Protein AF-A0A2W6CUS5-F1 (afdb_monomer_lite)

Secondary structure (DSSP, 8-state):
-TTPPP--------------PPPP-------EE-TTS-EE-PPPPTT--SSS---HHHHHHH-

pLDDT: mean 91.74, std 8.44, range [53.72, 98.12]

Radius of gyration: 26.23 Å; chains: 1; bounding box: 51×16×81 Å

Foldseek 3Di:
DVDDDDPDDDDDDDDDDDDDDDDDDQDDWDWDADPVGDIDTRDDPPPPDDNDDDDPVVVVVPD

Sequence (63 aa):
MAEAPEVGMERRQVFDLPPITVRVTEHQLIERRCTCGATTCGTAPDGVTAPVQYGPRITAIIL

Structure (mmCIF, N/CA/C/O backbone):
data_AF-A0A2W6CUS5-F1
#
_entry.id   AF-A0A2W6CUS5-F1
#
loop_
_atom_site.group_PDB
_atom_site.id
_atom_site.type_symbol
_atom_site.label_atom_id
_atom_site.label_alt_id
_atom_site.label_comp_id
_atom_site.label_asym_id
_atom_site.label_entity_id
_atom_site.label_seq_id
_atom_site.pdbx_PDB_ins_code
_atom_site.Cartn_x
_atom_site.Cartn_y
_atom_site.Cartn_z
_atom_site.occupancy
_atom_site.B_iso_or_equiv
_atom_site.auth_seq_id
_atom_site.auth_comp_id
_atom_site.auth_asym_id
_atom_site.auth_atom_id
_atom_site.pdbx_PDB_model_num
ATOM 1 N N . MET A 1 1 ? 28.816 -1.519 -49.236 1.00 53.72 1 MET A N 1
ATOM 2 C CA . MET A 1 1 ? 28.681 -1.486 -47.759 1.00 53.72 1 MET A CA 1
ATOM 3 C C . MET A 1 1 ? 28.091 -2.772 -47.171 1.00 53.72 1 MET A C 1
ATOM 5 O O . MET A 1 1 ? 28.045 -2.870 -45.958 1.00 53.72 1 MET A O 1
ATOM 9 N N . ALA A 1 2 ? 27.672 -3.760 -47.975 1.00 61.44 2 ALA A N 1
ATOM 10 C CA . ALA A 1 2 ? 27.047 -4.990 -47.472 1.00 61.44 2 ALA A CA 1
ATOM 11 C C . ALA A 1 2 ? 28.036 -6.063 -46.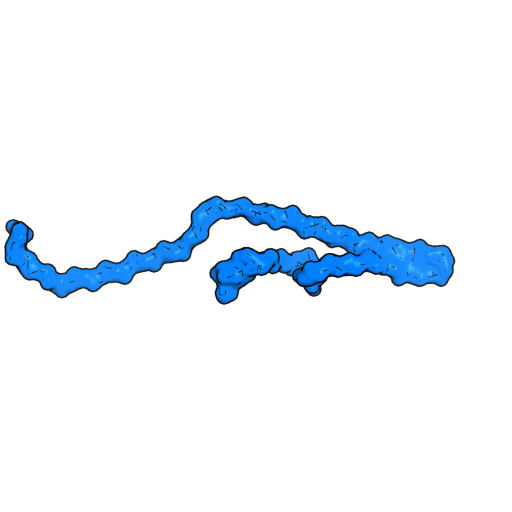950 1.00 61.44 2 ALA A C 1
ATOM 13 O O . ALA A 1 2 ? 27.592 -7.071 -46.421 1.00 61.44 2 ALA A O 1
ATOM 14 N N . GLU A 1 3 ? 29.353 -5.848 -47.075 1.00 74.94 3 GLU A N 1
ATOM 15 C CA . GLU A 1 3 ? 30.399 -6.845 -46.752 1.00 74.94 3 GLU A CA 1
ATOM 16 C C . GLU A 1 3 ? 31.487 -6.308 -45.797 1.00 74.94 3 GLU A C 1
ATOM 18 O O . GLU A 1 3 ? 32.567 -6.882 -45.684 1.00 74.94 3 GLU A O 1
ATOM 23 N N . ALA A 1 4 ? 31.247 -5.180 -45.119 1.00 82.25 4 ALA A N 1
ATOM 24 C CA . ALA A 1 4 ? 32.196 -4.677 -44.123 1.00 82.25 4 ALA A CA 1
ATOM 25 C C . ALA A 1 4 ? 32.115 -5.510 -42.824 1.00 82.25 4 ALA A C 1
ATOM 27 O O . ALA A 1 4 ? 31.006 -5.865 -42.418 1.00 82.25 4 ALA A O 1
ATOM 28 N N . PRO A 1 5 ? 33.247 -5.808 -42.154 1.00 83.69 5 PRO A N 1
ATOM 29 C CA . PRO A 1 5 ? 33.247 -6.604 -40.932 1.00 83.69 5 PRO A CA 1
ATOM 30 C C . PRO A 1 5 ? 32.584 -5.845 -39.778 1.00 83.69 5 PRO A C 1
ATOM 32 O O . PRO A 1 5 ? 32.844 -4.660 -39.566 1.00 83.69 5 PRO A O 1
ATOM 35 N N . GLU A 1 6 ? 31.743 -6.542 -39.016 1.00 85.50 6 GLU A N 1
ATOM 36 C CA . GLU A 1 6 ? 31.186 -6.017 -37.771 1.00 85.50 6 GLU A CA 1
ATOM 37 C C . GLU A 1 6 ? 32.308 -5.894 -36.728 1.00 85.50 6 GLU A C 1
ATOM 39 O O . GLU A 1 6 ? 33.029 -6.854 -36.460 1.00 85.50 6 GLU A O 1
ATOM 44 N N . VAL A 1 7 ? 32.481 -4.697 -36.162 1.00 90.19 7 VAL A N 1
ATOM 45 C CA . VAL A 1 7 ? 33.599 -4.373 -35.253 1.00 90.19 7 VAL A CA 1
ATOM 46 C C . VAL A 1 7 ? 33.190 -4.293 -33.778 1.00 90.19 7 VAL A C 1
ATOM 48 O O . VAL A 1 7 ? 34.043 -4.083 -32.919 1.00 90.19 7 VAL A O 1
ATOM 51 N N . GLY A 1 8 ? 31.903 -4.469 -33.463 1.00 90.69 8 GLY A N 1
ATOM 52 C CA . GLY A 1 8 ? 31.411 -4.502 -32.088 1.00 90.69 8 GLY A CA 1
ATOM 53 C C . GLY A 1 8 ? 29.905 -4.279 -31.963 1.00 90.69 8 GLY A C 1
ATOM 54 O O . GLY A 1 8 ? 29.275 -3.661 -32.818 1.00 90.69 8 GLY A O 1
ATOM 55 N N . MET A 1 9 ? 29.348 -4.754 -30.849 1.00 91.31 9 MET A N 1
ATOM 56 C CA . MET A 1 9 ? 27.950 -4.570 -30.467 1.00 91.31 9 MET A CA 1
ATOM 57 C C . MET A 1 9 ? 27.887 -4.127 -29.003 1.00 91.31 9 MET A C 1
ATOM 59 O O . MET A 1 9 ? 28.509 -4.744 -28.141 1.00 91.31 9 MET A O 1
ATOM 63 N N . GLU A 1 10 ? 27.083 -3.105 -28.710 1.00 92.62 10 GLU A N 1
ATOM 64 C CA . GLU A 1 10 ? 26.729 -2.723 -27.342 1.00 92.62 10 GLU A CA 1
ATOM 65 C C . GLU A 1 10 ? 25.228 -2.940 -27.105 1.00 92.62 10 GLU A C 1
ATOM 67 O O . GLU A 1 10 ? 24.404 -2.697 -27.989 1.00 92.62 10 GLU A O 1
ATOM 72 N N . ARG A 1 11 ? 24.860 -3.407 -25.906 1.00 94.88 11 ARG A N 1
ATOM 73 C CA . ARG A 1 11 ? 23.462 -3.569 -25.483 1.00 94.88 11 ARG A CA 1
ATOM 74 C C . ARG A 1 11 ? 23.177 -2.675 -24.285 1.00 94.88 11 ARG A C 1
ATOM 76 O O . ARG A 1 11 ? 23.921 -2.693 -23.311 1.00 94.88 11 ARG A O 1
ATOM 83 N N . ARG A 1 12 ? 22.056 -1.956 -24.336 1.00 96.00 12 ARG A N 1
ATOM 84 C CA . ARG A 1 12 ? 21.494 -1.203 -23.207 1.00 96.00 12 ARG A CA 1
ATOM 85 C C . ARG A 1 12 ? 20.029 -1.585 -23.050 1.00 96.00 12 ARG A C 1
ATOM 87 O O . ARG A 1 12 ? 19.314 -1.674 -24.045 1.00 96.00 12 ARG A O 1
ATOM 94 N N . GLN A 1 13 ? 19.601 -1.835 -21.818 1.00 96.19 13 GLN A N 1
ATOM 95 C CA . GLN A 1 13 ? 18.223 -2.200 -21.495 1.00 96.19 13 GLN A CA 1
ATOM 96 C C . GLN A 1 13 ? 17.705 -1.299 -20.382 1.00 96.19 13 GLN A C 1
ATOM 98 O O . GLN A 1 13 ? 18.442 -0.955 -19.460 1.00 96.19 13 GLN A O 1
ATOM 103 N N . VAL A 1 14 ? 16.431 -0.935 -20.488 1.00 95.62 14 VAL A N 1
ATOM 104 C CA . VAL A 1 14 ? 15.691 -0.210 -19.459 1.00 95.62 14 VAL A CA 1
ATOM 105 C C . VAL A 1 14 ? 14.495 -1.076 -19.101 1.00 95.62 14 VAL A C 1
ATOM 107 O O . VAL A 1 14 ? 13.716 -1.444 -19.979 1.00 95.62 14 VAL A O 1
ATOM 110 N N . PHE A 1 15 ? 14.381 -1.419 -17.823 1.00 91.12 15 PHE A N 1
ATOM 111 C CA . PHE A 1 15 ? 13.206 -2.077 -17.273 1.00 91.12 15 PHE A CA 1
ATOM 112 C C . PHE A 1 15 ? 12.413 -1.020 -16.530 1.00 91.12 15 PHE A C 1
ATOM 114 O O . PHE A 1 15 ? 12.917 -0.420 -15.585 1.00 91.12 15 PHE A O 1
ATOM 121 N N . ASP A 1 16 ? 11.199 -0.783 -17.001 1.00 92.19 16 ASP A N 1
ATOM 122 C CA . ASP A 1 16 ? 10.293 0.195 -16.424 1.00 92.19 16 ASP A CA 1
ATOM 123 C C . ASP A 1 16 ? 8.937 -0.455 -16.173 1.00 92.19 16 ASP A C 1
ATOM 125 O O . ASP A 1 16 ? 8.614 -1.510 -16.736 1.00 92.19 16 ASP A O 1
ATOM 129 N N . LEU A 1 17 ? 8.146 0.167 -15.307 1.00 88.75 17 LEU A N 1
ATOM 130 C CA . LEU A 1 17 ? 6.780 -0.263 -15.076 1.00 88.75 17 LEU A CA 1
ATOM 131 C C . LEU A 1 17 ? 5.863 0.441 -16.075 1.00 88.75 17 LEU A C 1
ATOM 133 O O . LEU A 1 17 ? 5.944 1.659 -16.223 1.00 88.75 17 LEU A O 1
ATOM 137 N N . PRO A 1 18 ? 4.933 -0.280 -16.728 1.00 90.50 18 PRO A N 1
ATOM 138 C CA . PRO A 1 18 ? 3.894 0.401 -17.481 1.00 90.50 18 PRO A CA 1
ATOM 139 C C . PRO A 1 18 ? 3.103 1.317 -16.535 1.00 90.50 18 PRO A C 1
ATOM 141 O O . PRO A 1 18 ? 3.116 1.110 -15.318 1.00 90.50 18 PRO A O 1
ATOM 144 N N . PRO A 1 19 ? 2.356 2.298 -17.061 1.00 91.75 19 PRO A N 1
ATOM 145 C CA . PRO A 1 19 ? 1.459 3.095 -16.240 1.00 91.75 19 PRO A CA 1
ATOM 146 C C . PRO A 1 19 ? 0.538 2.192 -15.406 1.00 91.75 19 PRO A C 1
ATOM 148 O O . PRO A 1 19 ? -0.276 1.443 -15.947 1.00 91.75 19 PRO A O 1
ATOM 151 N N . ILE A 1 20 ? 0.679 2.257 -14.083 1.00 88.75 20 ILE A N 1
ATOM 152 C CA . ILE A 1 20 ? -0.125 1.494 -13.128 1.00 88.75 20 ILE A CA 1
ATOM 153 C C . ILE A 1 20 ? -0.875 2.440 -12.197 1.00 88.75 20 ILE A C 1
ATOM 155 O O . ILE A 1 20 ? -0.356 3.464 -11.758 1.00 88.75 20 ILE A O 1
ATOM 159 N N . THR A 1 21 ? -2.109 2.076 -11.859 1.00 92.81 21 THR A N 1
ATOM 160 C CA . THR A 1 21 ? -2.900 2.787 -10.852 1.00 92.81 21 THR A CA 1
ATOM 161 C C . THR A 1 21 ? -2.821 2.044 -9.527 1.00 92.81 21 THR A C 1
ATOM 163 O O . THR A 1 21 ? -3.201 0.875 -9.432 1.00 92.81 21 THR A O 1
ATOM 166 N N . VAL A 1 22 ? -2.363 2.730 -8.482 1.00 92.69 22 VAL A N 1
ATOM 167 C CA . VAL A 1 22 ? -2.352 2.177 -7.126 1.00 92.69 22 VAL A CA 1
ATOM 168 C C . VAL A 1 22 ? -3.762 2.242 -6.548 1.00 92.69 22 VAL A C 1
ATOM 170 O O . VAL A 1 22 ? -4.374 3.307 -6.482 1.00 92.69 22 VAL A O 1
ATOM 173 N N . ARG A 1 23 ? -4.279 1.098 -6.095 1.00 94.25 23 ARG A N 1
ATOM 174 C CA . ARG A 1 23 ? -5.479 1.063 -5.256 1.00 94.25 23 ARG A CA 1
ATOM 175 C C . ARG A 1 23 ? -5.069 1.285 -3.808 1.00 94.25 23 ARG A C 1
ATOM 177 O O . ARG A 1 23 ? -4.280 0.508 -3.276 1.00 94.25 23 ARG A O 1
ATOM 184 N N . VAL A 1 24 ? -5.652 2.298 -3.180 1.00 95.69 24 VAL A N 1
ATOM 185 C CA . VAL A 1 24 ? -5.473 2.573 -1.753 1.00 95.69 24 VAL A CA 1
ATOM 186 C C . VAL A 1 24 ? -6.687 2.054 -0.992 1.00 95.69 24 VAL A C 1
ATOM 188 O O . VAL A 1 24 ? -7.828 2.315 -1.376 1.00 95.69 24 VAL A O 1
ATOM 191 N N . THR A 1 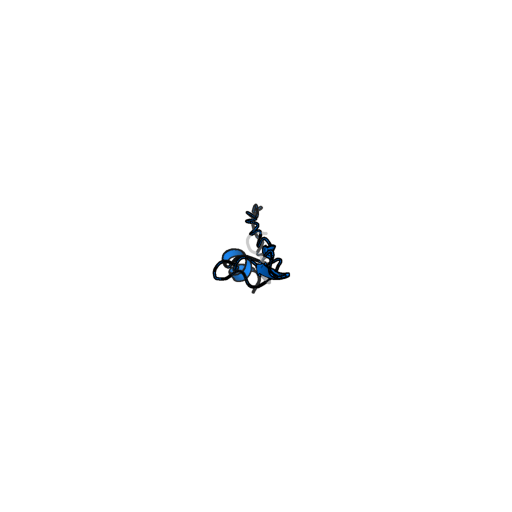25 ? -6.433 1.309 0.081 1.00 95.44 25 THR A N 1
ATOM 192 C CA . THR A 1 25 ? -7.448 0.915 1.060 1.00 95.44 25 THR A CA 1
ATOM 193 C C . THR A 1 25 ? -7.046 1.502 2.401 1.00 95.44 25 THR A C 1
ATOM 195 O O . THR A 1 25 ? -6.041 1.098 2.982 1.00 95.44 25 THR A O 1
ATOM 198 N N . GLU A 1 26 ? -7.817 2.480 2.865 1.00 96.94 26 GLU A N 1
ATOM 199 C CA . GLU A 1 26 ? -7.635 3.086 4.178 1.00 96.94 26 GLU A CA 1
ATOM 200 C C . GLU A 1 26 ? -8.338 2.239 5.243 1.00 96.94 26 GLU A C 1
ATOM 202 O O . GLU A 1 26 ? -9.497 1.855 5.079 1.00 96.94 26 GLU A O 1
ATOM 207 N N . HIS A 1 27 ? -7.639 1.973 6.346 1.00 96.44 27 HIS A N 1
ATOM 208 C CA . HIS A 1 27 ? -8.206 1.316 7.517 1.00 96.44 27 HIS A CA 1
ATOM 209 C C . HIS A 1 27 ? -8.294 2.327 8.656 1.00 96.44 27 HIS A C 1
ATOM 211 O O . HIS A 1 27 ? -7.274 2.792 9.160 1.00 96.44 27 HIS A O 1
ATOM 217 N N . GLN A 1 28 ? -9.516 2.665 9.066 1.00 97.06 28 GLN A N 1
ATOM 218 C CA . GLN A 1 28 ? -9.750 3.592 10.169 1.00 97.06 28 GLN A CA 1
ATOM 219 C C . GLN A 1 28 ? -9.881 2.827 11.482 1.00 97.06 28 GLN A C 1
ATOM 221 O O . GLN A 1 28 ? -10.847 2.096 11.706 1.00 97.06 28 GLN A O 1
ATOM 226 N N . LEU A 1 29 ? -8.908 3.021 12.365 1.00 97.38 29 LEU A N 1
ATOM 227 C CA . LEU A 1 29 ? -8.934 2.485 13.719 1.00 97.38 29 LEU A CA 1
ATOM 228 C C . LEU A 1 29 ? -9.496 3.571 14.636 1.00 97.38 29 LEU A C 1
ATOM 230 O O . LEU A 1 29 ? -8.819 4.539 14.967 1.00 97.38 29 LEU A O 1
ATOM 234 N N . ILE A 1 30 ? -10.773 3.435 14.994 1.00 97.50 30 ILE A N 1
ATOM 235 C CA . ILE A 1 30 ? -11.483 4.448 15.779 1.00 97.50 30 ILE A CA 1
ATOM 236 C C . ILE A 1 30 ? -11.233 4.216 17.267 1.00 97.50 30 ILE A C 1
ATOM 238 O O . ILE A 1 30 ? -11.532 3.144 17.799 1.00 97.50 30 ILE A O 1
ATOM 242 N N . GLU A 1 31 ? -10.768 5.255 17.951 1.00 97.88 31 GLU A N 1
ATOM 243 C CA . GLU A 1 31 ? -10.692 5.275 19.405 1.00 97.88 31 GLU A CA 1
ATOM 244 C C . GLU A 1 31 ? -12.047 5.627 20.022 1.00 97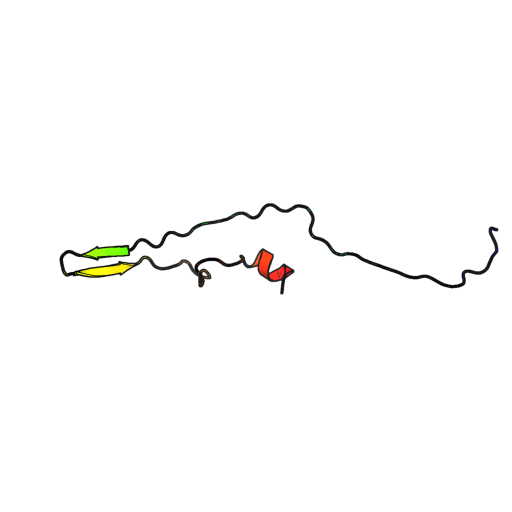.88 31 GLU A C 1
ATOM 246 O O . GLU A 1 31 ? -12.766 6.523 19.572 1.00 97.88 31 GLU A O 1
ATOM 251 N N . ARG A 1 32 ? -12.413 4.908 21.081 1.00 97.81 32 ARG A N 1
ATOM 252 C CA . ARG A 1 32 ? -13.629 5.153 21.858 1.00 97.81 32 ARG A CA 1
ATOM 253 C C . ARG A 1 32 ? -13.267 5.266 23.325 1.00 97.81 32 ARG A C 1
ATOM 255 O O . ARG A 1 32 ? -12.498 4.460 23.844 1.00 97.81 32 ARG A O 1
ATOM 262 N N . ARG A 1 33 ? -13.861 6.253 23.994 1.00 98.12 33 ARG A N 1
ATOM 263 C CA . ARG A 1 33 ? -13.700 6.461 25.430 1.00 98.12 33 ARG A CA 1
ATOM 264 C C . ARG A 1 33 ? -14.941 5.981 26.169 1.00 98.12 33 ARG A C 1
ATOM 266 O O . ARG A 1 33 ? -16.048 6.432 25.886 1.00 98.12 33 ARG A O 1
ATOM 273 N N . CYS A 1 34 ? -14.745 5.067 27.111 1.00 96.50 34 CYS A N 1
ATOM 274 C CA . CYS A 1 34 ? -15.789 4.594 28.006 1.00 96.50 34 CYS A CA 1
ATOM 275 C C . CYS A 1 34 ? -16.074 5.636 29.098 1.00 96.50 34 CYS A C 1
ATOM 277 O O . CYS A 1 34 ? -15.214 6.445 29.453 1.00 96.50 34 CYS A O 1
ATOM 279 N N . THR A 1 35 ? -17.262 5.576 29.691 1.00 97.00 35 THR A N 1
ATOM 280 C CA . THR A 1 35 ? -17.646 6.400 30.847 1.00 97.00 35 THR A CA 1
ATOM 281 C C . THR A 1 35 ? -16.751 6.170 32.066 1.00 97.00 35 THR A C 1
ATOM 283 O O . THR A 1 35 ? -16.577 7.083 32.866 1.00 97.00 35 THR A O 1
ATOM 286 N N . CYS A 1 36 ? -16.116 4.998 32.184 1.00 96.19 36 CYS A N 1
ATOM 287 C CA . CYS A 1 36 ? -15.117 4.723 33.222 1.00 96.19 36 CYS A CA 1
ATOM 288 C C . CYS A 1 36 ? -13.753 5.401 32.976 1.00 96.19 36 CYS A C 1
ATOM 290 O O . CYS A 1 36 ? -12.855 5.287 33.804 1.00 96.19 36 CYS A O 1
ATOM 292 N N . GLY A 1 37 ? -13.574 6.089 31.844 1.00 96.88 37 GLY A N 1
ATOM 293 C CA . GLY A 1 37 ? -12.347 6.800 31.489 1.00 96.88 37 GLY A CA 1
ATOM 294 C C . GLY A 1 37 ? -11.347 5.998 30.653 1.00 96.88 37 GLY A C 1
ATOM 295 O O . GLY A 1 37 ? -10.422 6.606 30.122 1.00 96.88 37 GLY A O 1
ATOM 296 N N . ALA A 1 38 ? -11.544 4.687 30.481 1.00 97.94 38 ALA A N 1
ATOM 297 C CA . ALA A 1 38 ? -10.708 3.860 29.612 1.00 97.94 38 ALA A CA 1
ATOM 298 C C . ALA A 1 38 ? -10.898 4.212 28.126 1.00 97.94 38 ALA A C 1
ATOM 300 O O . ALA A 1 38 ? -12.028 4.429 27.676 1.00 97.94 38 ALA A O 1
ATOM 301 N N . THR A 1 39 ? -9.801 4.213 27.368 1.00 98.12 39 THR A N 1
ATOM 302 C CA . THR A 1 39 ? -9.802 4.358 25.906 1.00 98.12 39 THR A CA 1
ATOM 303 C C . THR A 1 39 ? -9.476 3.016 25.262 1.00 98.12 39 THR A C 1
ATOM 305 O O . THR A 1 39 ? -8.524 2.350 25.662 1.00 98.12 39 THR A O 1
ATOM 308 N N . THR A 1 40 ? -10.257 2.623 24.260 1.00 97.06 40 THR A N 1
ATOM 309 C CA . THR A 1 40 ? -10.016 1.428 23.442 1.00 97.06 40 THR A CA 1
ATOM 310 C C . THR A 1 40 ? -9.890 1.826 21.981 1.00 97.06 40 THR A C 1
ATOM 312 O O . THR A 1 40 ? -10.632 2.699 21.531 1.00 97.06 40 THR A O 1
ATOM 315 N N . CYS A 1 41 ? -9.020 1.153 21.234 1.00 97.31 41 CYS A N 1
ATOM 316 C CA . CYS A 1 41 ? -8.831 1.367 19.802 1.00 97.31 41 CYS A CA 1
ATOM 317 C C . CYS A 1 41 ? -9.166 0.091 19.019 1.00 97.31 41 CYS A C 1
ATOM 319 O O . CYS A 1 41 ? -9.038 -1.016 19.549 1.00 97.31 41 CYS A O 1
ATOM 321 N N . GLY A 1 42 ? -9.602 0.246 17.767 1.00 95.94 42 GLY A N 1
ATOM 322 C CA . GLY A 1 42 ? -9.751 -0.876 16.841 1.00 95.94 42 GLY A CA 1
ATOM 323 C C . GLY A 1 42 ? -8.412 -1.563 16.553 1.00 95.94 42 GLY A C 1
ATOM 324 O O . GLY A 1 42 ? -7.353 -0.948 16.642 1.00 95.94 42 GLY A O 1
ATOM 325 N N . THR A 1 43 ? -8.453 -2.844 16.195 1.00 96.38 43 THR A N 1
ATOM 326 C CA . THR A 1 43 ? -7.255 -3.603 15.811 1.00 96.38 43 THR A CA 1
ATOM 327 C C . THR A 1 43 ? -7.008 -3.473 14.311 1.00 96.38 43 THR A C 1
ATOM 329 O O . THR A 1 43 ? -7.948 -3.533 13.517 1.00 96.38 43 THR A O 1
ATOM 332 N N . ALA A 1 44 ? -5.745 -3.299 13.919 1.00 96.56 44 ALA A N 1
ATOM 333 C CA . ALA A 1 44 ? -5.366 -3.291 12.511 1.00 96.56 44 ALA A CA 1
ATOM 334 C C . ALA A 1 44 ? -5.583 -4.681 11.880 1.00 96.56 44 ALA A C 1
ATOM 336 O O . ALA A 1 44 ? -5.398 -5.690 12.567 1.00 96.56 44 ALA A O 1
ATOM 337 N N . PRO A 1 45 ? -5.955 -4.765 10.589 1.00 96.19 45 PRO A N 1
ATOM 338 C CA . PRO A 1 45 ? -5.958 -6.034 9.869 1.00 96.19 45 PRO A CA 1
ATOM 339 C C . PRO A 1 45 ? -4.562 -6.655 9.785 1.00 96.19 45 PRO A C 1
ATOM 341 O O . PRO A 1 45 ? -3.547 -5.961 9.881 1.00 96.19 45 PRO A O 1
ATOM 344 N N . ASP A 1 46 ? -4.521 -7.963 9.531 1.00 95.50 46 ASP A N 1
ATOM 345 C CA . ASP A 1 46 ? -3.262 -8.683 9.344 1.00 95.50 46 ASP A CA 1
ATOM 346 C C . ASP A 1 46 ? -2.426 -8.070 8.207 1.00 95.50 46 ASP A C 1
ATOM 348 O O . ASP A 1 46 ? -2.945 -7.680 7.157 1.00 95.50 46 ASP A O 1
ATOM 352 N N . GLY A 1 47 ? -1.123 -7.936 8.449 1.00 92.69 47 GLY A N 1
ATOM 353 C CA . GLY A 1 47 ? -0.189 -7.314 7.516 1.00 92.69 47 GLY A CA 1
ATOM 354 C C . GLY A 1 47 ? -0.229 -5.782 7.461 1.00 92.69 47 GLY A C 1
ATOM 355 O O . GLY A 1 47 ? 0.591 -5.217 6.742 1.00 92.69 47 GLY A O 1
ATOM 356 N N . VAL A 1 48 ? -1.108 -5.096 8.207 1.00 96.31 48 VAL A N 1
ATOM 357 C CA . VAL A 1 48 ? -1.118 -3.624 8.334 1.00 96.31 48 VAL A CA 1
ATOM 358 C C . VAL A 1 48 ? -0.378 -3.218 9.611 1.00 96.31 48 VAL A C 1
ATOM 360 O O . VAL A 1 48 ? -0.941 -3.210 10.702 1.00 96.31 48 VAL A O 1
ATOM 363 N N . THR A 1 49 ? 0.907 -2.897 9.480 1.00 94.69 49 THR A N 1
ATOM 364 C CA . THR A 1 49 ? 1.822 -2.641 10.604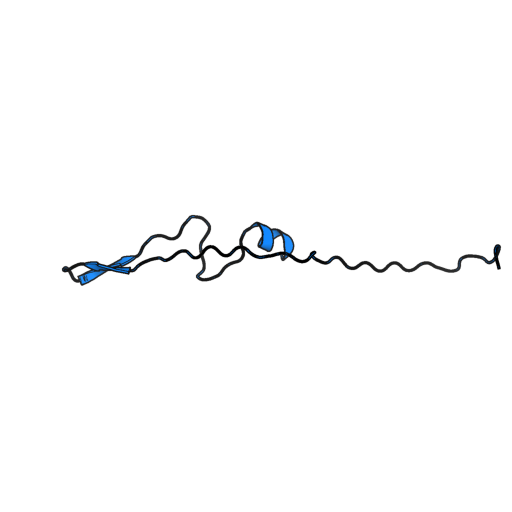 1.00 94.69 49 THR A CA 1
ATOM 365 C C . THR A 1 49 ? 2.301 -1.194 10.692 1.00 94.69 49 THR A C 1
ATOM 367 O O . THR A 1 49 ? 2.940 -0.827 11.676 1.00 94.69 49 THR A O 1
ATOM 370 N N . ALA A 1 50 ? 2.014 -0.365 9.687 1.00 94.31 50 ALA A N 1
ATOM 371 C CA . ALA A 1 50 ? 2.387 1.045 9.661 1.00 94.31 50 ALA A CA 1
ATOM 372 C C . ALA A 1 50 ? 1.206 1.934 9.226 1.00 94.31 50 ALA A C 1
ATOM 374 O O . ALA A 1 50 ? 0.321 1.461 8.511 1.00 94.31 50 ALA A O 1
ATOM 375 N N . PRO A 1 51 ? 1.197 3.234 9.594 1.00 95.25 51 PRO A N 1
ATOM 376 C CA . PRO A 1 51 ? 0.154 4.173 9.167 1.00 95.25 51 PRO A CA 1
ATOM 377 C C . PRO A 1 51 ? 0.023 4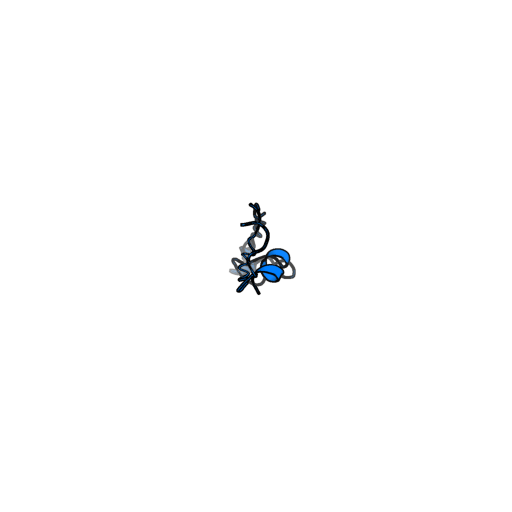.288 7.641 1.00 95.25 51 PRO A C 1
ATOM 379 O O . PRO A 1 51 ? -1.066 4.512 7.123 1.00 95.25 51 PRO A O 1
ATOM 382 N N . VAL A 1 52 ? 1.140 4.123 6.925 1.00 95.69 52 VAL A N 1
ATOM 383 C CA . VAL A 1 52 ? 1.211 4.043 5.463 1.00 95.69 52 VAL A CA 1
ATOM 384 C C . VAL A 1 52 ? 2.233 2.969 5.102 1.00 95.69 52 VAL A C 1
ATOM 386 O O . VAL A 1 52 ? 3.340 2.966 5.638 1.00 95.69 52 VAL A O 1
ATOM 389 N N . GLN A 1 53 ? 1.880 2.065 4.189 1.00 94.62 53 GLN A N 1
ATOM 390 C CA . GLN A 1 53 ? 2.789 1.036 3.683 1.00 94.62 53 GLN A CA 1
ATOM 391 C C . GLN A 1 53 ? 2.415 0.600 2.269 1.00 94.62 53 GLN A C 1
ATOM 393 O O . GLN A 1 53 ? 1.253 0.669 1.863 1.00 94.62 53 GLN A O 1
ATOM 398 N N . TYR A 1 54 ? 3.402 0.096 1.533 1.00 94.06 54 TYR A N 1
ATOM 399 C CA . TYR A 1 54 ? 3.152 -0.571 0.264 1.00 94.06 54 TYR A CA 1
ATOM 400 C C . TYR A 1 54 ? 2.614 -1.983 0.487 1.00 94.06 54 TYR A C 1
ATOM 402 O O . TYR A 1 54 ? 3.066 -2.721 1.364 1.00 94.06 54 TYR A O 1
ATOM 410 N N . GLY A 1 55 ? 1.623 -2.355 -0.324 1.00 92.94 55 GLY A N 1
ATOM 411 C CA . GLY A 1 55 ? 1.110 -3.718 -0.349 1.00 92.94 55 GLY A CA 1
ATOM 412 C C . GLY A 1 55 ? 2.131 -4.693 -0.949 1.00 92.94 55 GLY A C 1
ATOM 413 O O . GLY A 1 55 ? 3.007 -4.278 -1.714 1.00 92.94 55 GLY A O 1
ATOM 414 N N . PRO A 1 56 ? 1.975 -6.003 -0.701 1.00 91.25 56 PRO A N 1
ATOM 415 C CA . PRO A 1 56 ? 2.977 -7.017 -1.040 1.00 91.25 56 PRO A CA 1
ATOM 416 C C . PRO A 1 56 ? 3.369 -7.037 -2.524 1.00 91.25 56 PRO A C 1
ATOM 418 O O . PRO A 1 56 ? 4.517 -7.311 -2.847 1.00 91.25 56 PRO A O 1
ATOM 421 N N . ARG A 1 57 ? 2.447 -6.697 -3.437 1.00 91.06 57 ARG A N 1
ATOM 422 C CA . ARG A 1 57 ? 2.732 -6.645 -4.883 1.00 91.06 57 ARG A CA 1
ATOM 423 C C . ARG A 1 57 ? 3.674 -5.510 -5.277 1.00 91.06 57 ARG A C 1
ATOM 425 O O . ARG A 1 57 ? 4.472 -5.698 -6.180 1.00 91.06 57 ARG A O 1
ATOM 432 N N . ILE A 1 58 ? 3.560 -4.347 -4.635 1.00 91.88 58 ILE A N 1
ATOM 433 C CA . ILE A 1 58 ? 4.463 -3.217 -4.895 1.00 91.88 58 ILE A CA 1
ATOM 434 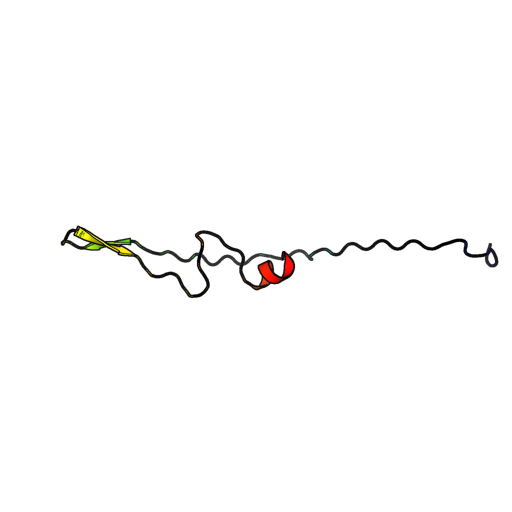C C . ILE A 1 58 ? 5.811 -3.519 -4.244 1.00 91.88 58 ILE A C 1
ATOM 436 O O . ILE A 1 58 ? 6.845 -3.376 -4.885 1.00 91.88 58 ILE A O 1
ATOM 440 N N . THR A 1 59 ? 5.788 -4.029 -3.011 1.00 90.94 59 THR A N 1
ATOM 441 C CA . THR A 1 59 ? 6.982 -4.456 -2.277 1.00 90.94 59 THR A CA 1
ATOM 442 C C . THR A 1 59 ? 7.817 -5.476 -3.057 1.00 90.94 59 THR A C 1
ATOM 444 O O . THR A 1 59 ? 9.028 -5.332 -3.112 1.00 90.94 59 THR A O 1
ATOM 447 N N . ALA A 1 60 ? 7.183 -6.445 -3.726 1.00 89.38 60 ALA A N 1
ATOM 448 C CA . ALA A 1 60 ? 7.864 -7.453 -4.549 1.00 89.38 60 ALA A CA 1
ATOM 449 C C . ALA A 1 60 ? 8.570 -6.900 -5.803 1.00 89.38 60 ALA A C 1
ATOM 451 O O . ALA A 1 60 ? 9.281 -7.644 -6.469 1.00 89.38 60 ALA A O 1
ATOM 452 N N . ILE A 1 61 ? 8.324 -5.637 -6.164 1.00 88.12 61 ILE A N 1
ATOM 453 C CA . ILE A 1 61 ? 8.934 -4.980 -7.326 1.00 88.12 61 ILE A CA 1
ATOM 454 C C . ILE A 1 61 ? 10.051 -4.024 -6.890 1.00 88.12 61 ILE A C 1
ATOM 456 O O . ILE A 1 61 ? 11.024 -3.850 -7.616 1.00 88.12 61 ILE A O 1
ATOM 460 N N . ILE A 1 62 ? 9.887 -3.369 -5.736 1.00 82.38 62 ILE A N 1
ATOM 461 C CA . ILE A 1 62 ? 10.806 -2.323 -5.260 1.00 82.38 62 ILE A CA 1
ATOM 462 C C . ILE A 1 62 ? 11.933 -2.843 -4.356 1.00 82.38 62 ILE A C 1
ATOM 464 O O . ILE A 1 62 ? 12.870 -2.086 -4.105 1.00 82.38 62 ILE A O 1
ATOM 468 N N . LEU A 1 63 ? 11.818 -4.066 -3.825 1.00 64.50 63 LEU A N 1
ATOM 469 C CA . LEU A 1 63 ? 12.830 -4.715 -2.980 1.00 64.50 63 LEU A CA 1
ATOM 470 C C . LEU A 1 63 ? 13.617 -5.778 -3.745 1.00 64.50 63 LEU A C 1
ATOM 472 O O . LEU A 1 63 ? 13.000 -6.486 -4.572 1.00 64.50 63 LEU A O 1
#